Protein AF-A0A1Y2FK08-F1 (afdb_monomer)

Organism: Protomyces lactucae-debilis (NCBI:txid2754530)

Secondary structure (DSSP, 8-state):
-HHHHHHHHHHHHHTT----------TTTSS-S-SHHHHHHHHHHHHHHHHHHHS-S-HHHHHHHHHHHHHSHHHHHHHHHHHS-HHHHS--------

Structure (mmCIF, N/CA/C/O backbone):
data_AF-A0A1Y2FK08-F1
#
_entry.id   AF-A0A1Y2FK08-F1
#
loop_
_atom_site.group_PDB
_atom_site.id
_atom_site.type_symbol
_atom_site.label_atom_id
_atom_site.label_alt_id
_atom_site.label_comp_id
_atom_site.label_asym_id
_atom_site.label_entity_id
_atom_site.label_seq_id
_atom_site.pdbx_PDB_ins_code
_atom_site.Cartn_x
_atom_site.Cartn_y
_atom_site.Cartn_z
_atom_site.occupancy
_atom_site.B_iso_or_equiv
_atom_site.auth_seq_id
_atom_site.auth_comp_id
_atom_site.auth_asym_id
_atom_site.auth_atom_id
_atom_site.pdbx_PDB_model_num
ATOM 1 N N . MET A 1 1 ? 54.581 -13.161 -4.087 1.00 65.19 1 MET A N 1
ATOM 2 C CA . MET A 1 1 ? 53.184 -12.783 -3.764 1.00 65.19 1 MET A CA 1
ATOM 3 C C . MET A 1 1 ? 52.755 -11.471 -4.417 1.00 65.19 1 MET A C 1
ATOM 5 O O . MET A 1 1 ? 51.713 -11.464 -5.050 1.00 65.19 1 MET A O 1
ATOM 9 N N . ASN A 1 2 ? 53.546 -10.395 -4.369 1.00 73.62 2 ASN A N 1
ATOM 10 C CA . ASN A 1 2 ? 53.137 -9.077 -4.891 1.00 73.62 2 ASN A CA 1
ATOM 11 C C . ASN A 1 2 ? 52.840 -9.030 -6.406 1.00 73.62 2 ASN A C 1
ATOM 13 O O . ASN A 1 2 ? 51.940 -8.315 -6.826 1.00 73.62 2 ASN A O 1
ATOM 17 N N . GLN A 1 3 ? 53.542 -9.824 -7.224 1.00 76.81 3 GLN A N 1
ATOM 18 C CA . GLN A 1 3 ? 53.324 -9.881 -8.681 1.00 76.81 3 GLN A CA 1
ATOM 19 C C . GLN A 1 3 ? 51.948 -10.464 -9.060 1.00 76.81 3 GLN A C 1
ATOM 21 O O . GLN A 1 3 ? 51.335 -10.034 -10.030 1.00 76.81 3 GLN A O 1
ATOM 26 N N . LEU A 1 4 ? 51.421 -11.396 -8.257 1.00 78.69 4 LEU A N 1
ATOM 27 C CA . LEU A 1 4 ? 50.105 -12.007 -8.490 1.00 78.69 4 LEU A CA 1
ATOM 28 C C . LEU A 1 4 ? 48.963 -11.014 -8.237 1.00 78.69 4 LEU A C 1
ATOM 30 O O . LEU A 1 4 ? 47.963 -11.033 -8.94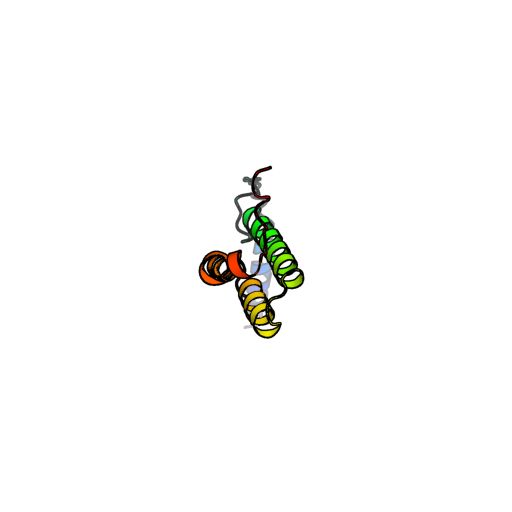6 1.00 78.69 4 LEU A O 1
ATOM 34 N N . ILE A 1 5 ? 49.139 -10.116 -7.263 1.00 81.44 5 ILE A N 1
ATOM 35 C CA . ILE A 1 5 ? 48.155 -9.077 -6.929 1.00 81.44 5 ILE A CA 1
ATOM 36 C C . ILE A 1 5 ? 48.037 -8.061 -8.075 1.00 81.44 5 ILE A C 1
ATOM 38 O O . ILE A 1 5 ? 46.933 -7.647 -8.419 1.00 81.44 5 ILE A O 1
ATOM 42 N N . LEU A 1 6 ? 49.162 -7.703 -8.705 1.00 77.50 6 LEU A N 1
ATOM 43 C CA . LEU A 1 6 ? 49.186 -6.767 -9.831 1.00 77.50 6 LEU A CA 1
ATOM 44 C C . LEU A 1 6 ? 48.501 -7.350 -11.080 1.00 77.50 6 LEU A C 1
ATOM 46 O O . LEU A 1 6 ? 47.748 -6.661 -11.759 1.00 77.50 6 LEU A O 1
ATOM 50 N N . ILE A 1 7 ? 48.722 -8.636 -11.366 1.00 78.75 7 ILE A N 1
ATOM 51 C CA . ILE A 1 7 ? 48.085 -9.320 -12.503 1.00 78.75 7 ILE A CA 1
ATOM 52 C C . ILE A 1 7 ? 46.569 -9.445 -12.279 1.00 78.75 7 ILE A C 1
ATOM 54 O O . ILE A 1 7 ? 45.790 -9.209 -13.202 1.00 78.75 7 ILE A O 1
ATOM 58 N N . ALA A 1 8 ? 46.134 -9.743 -11.050 1.00 74.50 8 ALA A N 1
ATOM 59 C CA . ALA A 1 8 ? 44.714 -9.843 -10.709 1.00 74.50 8 ALA A CA 1
ATOM 60 C C . ALA A 1 8 ? 43.954 -8.507 -10.875 1.00 74.50 8 ALA A C 1
ATOM 62 O O . ALA A 1 8 ? 42.803 -8.504 -11.325 1.00 74.50 8 ALA A O 1
ATOM 63 N N . SER A 1 9 ? 44.585 -7.365 -10.571 1.00 74.12 9 SER A N 1
ATOM 64 C CA . SER A 1 9 ? 43.945 -6.049 -10.738 1.00 74.12 9 SER A CA 1
ATOM 65 C C . SER A 1 9 ? 43.798 -5.646 -12.210 1.00 74.12 9 SER A C 1
ATOM 67 O O . SER A 1 9 ? 42.760 -5.109 -12.597 1.00 74.12 9 SER A O 1
ATOM 69 N N . LEU A 1 10 ? 44.783 -5.970 -13.051 1.00 72.31 10 LEU A N 1
ATOM 70 C CA . LEU A 1 10 ? 44.749 -5.673 -14.487 1.00 72.31 10 LEU A CA 1
ATOM 71 C C . LEU A 1 10 ? 43.668 -6.479 -15.224 1.00 72.31 10 LEU A C 1
ATOM 73 O O . LEU A 1 10 ? 42.988 -5.940 -16.097 1.00 72.31 10 LEU A O 1
ATOM 77 N N . ILE A 1 11 ? 43.446 -7.740 -14.834 1.00 73.00 11 ILE A N 1
ATOM 78 C CA . ILE A 1 11 ? 42.376 -8.583 -15.402 1.00 73.00 11 ILE A CA 1
ATOM 79 C C . ILE A 1 11 ? 40.989 -8.028 -15.042 1.00 73.00 11 ILE A C 1
ATOM 81 O O . ILE A 1 11 ? 40.077 -8.044 -15.868 1.00 73.00 11 ILE A O 1
ATOM 85 N N . SER A 1 12 ? 40.843 -7.473 -13.837 1.00 67.19 12 SER A N 1
ATOM 86 C CA . SER A 1 12 ? 39.583 -6.880 -13.374 1.00 67.19 12 SER A CA 1
ATOM 87 C C . SER A 1 12 ? 39.223 -5.599 -14.139 1.00 67.19 12 SER A C 1
ATOM 89 O O . SER A 1 12 ? 38.046 -5.326 -14.353 1.00 67.19 12 SER A O 1
ATOM 91 N N . PHE A 1 13 ? 40.220 -4.839 -14.610 1.00 62.97 13 PHE A N 1
ATOM 92 C CA . PHE A 1 13 ? 39.999 -3.643 -15.432 1.00 62.97 13 PHE A CA 1
ATOM 93 C C . PHE A 1 13 ? 39.571 -3.981 -16.873 1.00 62.97 13 PHE A C 1
ATOM 95 O O . PHE A 1 13 ? 38.766 -3.264 -17.463 1.00 62.97 13 PHE A O 1
ATOM 102 N N . ALA A 1 14 ? 40.047 -5.099 -17.435 1.00 61.88 14 ALA A N 1
ATOM 103 C CA . ALA A 1 14 ? 39.644 -5.554 -18.771 1.00 61.88 14 ALA A CA 1
ATOM 104 C C . ALA A 1 14 ? 38.184 -6.061 -18.826 1.00 61.88 14 ALA A C 1
ATOM 106 O O . ALA A 1 14 ? 37.542 -5.985 -19.871 1.00 61.88 14 ALA A O 1
ATOM 107 N N . VAL A 1 15 ? 37.635 -6.513 -17.691 1.00 61.84 15 VAL A N 1
ATOM 108 C CA . VAL A 1 15 ? 36.234 -6.957 -17.521 1.00 61.84 15 VAL A CA 1
ATOM 109 C C . VAL A 1 15 ? 35.297 -5.787 -17.149 1.00 61.84 15 VAL A C 1
ATOM 111 O O . VAL A 1 15 ? 34.227 -5.969 -16.587 1.00 61.84 15 VAL A O 1
ATOM 114 N N . ALA A 1 16 ? 35.662 -4.549 -17.483 1.00 62.00 16 ALA A N 1
ATOM 115 C CA . ALA A 1 16 ? 34.782 -3.382 -17.341 1.00 62.00 16 ALA A CA 1
ATOM 116 C C . ALA A 1 16 ? 34.435 -2.717 -18.684 1.00 62.00 16 ALA A C 1
ATOM 118 O O . ALA A 1 16 ? 33.890 -1.613 -18.703 1.00 62.00 16 ALA A O 1
ATOM 119 N N . ALA A 1 17 ? 34.726 -3.366 -19.818 1.00 63.50 17 ALA A N 1
ATOM 120 C CA . ALA A 1 17 ? 34.218 -2.899 -21.102 1.00 63.50 17 ALA A CA 1
ATOM 121 C C . ALA A 1 17 ? 32.683 -3.020 -21.098 1.00 63.50 17 ALA A C 1
ATOM 123 O O . ALA A 1 17 ? 32.173 -4.128 -20.901 1.00 63.50 17 ALA A O 1
ATOM 124 N N . PRO A 1 18 ? 31.925 -1.928 -21.316 1.00 65.69 18 PRO A N 1
ATOM 125 C CA . PRO A 1 18 ? 30.496 -2.044 -21.529 1.00 65.69 18 PRO A CA 1
ATOM 126 C C . PRO A 1 18 ? 30.302 -2.842 -22.818 1.00 65.69 18 PRO A C 1
ATOM 128 O O . PRO A 1 18 ? 30.458 -2.318 -23.921 1.00 65.69 18 PRO A O 1
ATOM 131 N N . THR A 1 19 ? 29.964 -4.126 -22.705 1.00 63.91 19 THR A N 1
ATOM 132 C CA . THR A 1 19 ? 29.314 -4.818 -23.810 1.00 63.91 19 THR A CA 1
ATOM 133 C C . THR A 1 19 ? 27.967 -4.141 -23.940 1.00 63.91 19 THR A C 1
ATOM 135 O O . THR A 1 19 ? 27.040 -4.442 -23.190 1.00 63.91 19 THR A O 1
ATOM 138 N N . ALA A 1 20 ? 27.886 -3.163 -24.838 1.00 64.62 20 ALA A N 1
ATOM 139 C CA . ALA A 1 20 ? 26.633 -2.619 -25.314 1.00 64.62 20 ALA A CA 1
ATOM 140 C C . ALA A 1 20 ? 25.884 -3.752 -26.029 1.00 64.62 20 ALA A C 1
ATOM 142 O O . ALA A 1 20 ? 25.828 -3.825 -27.254 1.00 64.62 20 ALA A O 1
ATOM 143 N N . THR A 1 21 ? 25.327 -4.680 -25.257 1.00 58.69 21 THR A N 1
ATOM 144 C CA . THR A 1 21 ? 24.260 -5.556 -25.700 1.00 58.69 21 THR A CA 1
ATOM 145 C C . THR A 1 21 ? 23.029 -4.673 -25.754 1.00 58.69 21 THR A C 1
ATOM 147 O O . THR A 1 21 ? 22.221 -4.609 -24.832 1.00 58.69 21 THR A O 1
ATOM 150 N N . GLY A 1 22 ? 22.937 -3.921 -26.850 1.00 63.16 22 GLY A N 1
ATOM 151 C CA . GLY A 1 22 ? 21.742 -3.203 -27.247 1.00 63.16 22 GLY A CA 1
ATOM 152 C C . GLY A 1 22 ? 20.611 -4.197 -27.472 1.00 63.16 22 GLY A C 1
ATOM 153 O O . GLY A 1 22 ? 20.305 -4.559 -28.599 1.00 63.16 22 GLY A O 1
ATOM 154 N N . HIS A 1 23 ? 19.983 -4.632 -26.389 1.00 54.56 23 HIS A N 1
ATOM 155 C CA . HIS A 1 23 ? 18.604 -5.062 -26.402 1.00 54.56 23 HIS A CA 1
ATOM 156 C C . HIS A 1 23 ? 17.821 -3.926 -25.769 1.00 54.56 23 HIS A C 1
ATOM 158 O O . HIS A 1 23 ? 17.640 -3.869 -24.556 1.00 54.56 23 HIS A O 1
ATOM 164 N N . HIS A 1 24 ? 17.311 -3.032 -26.613 1.00 60.31 24 HIS A N 1
ATOM 165 C CA . HIS A 1 24 ? 16.156 -2.206 -26.273 1.00 60.31 24 HIS A CA 1
ATOM 166 C C . HIS A 1 24 ? 14.933 -3.142 -26.199 1.00 60.31 24 HIS A C 1
ATOM 168 O O . HIS A 1 24 ? 13.988 -3.034 -26.973 1.00 60.31 24 HIS A O 1
ATOM 174 N N . GLY A 1 25 ? 15.002 -4.157 -25.337 1.00 60.12 25 GLY A N 1
ATOM 175 C CA . GLY A 1 25 ? 13.894 -5.037 -25.031 1.00 60.12 25 GLY A CA 1
ATOM 176 C C . GLY A 1 25 ? 12.899 -4.243 -24.202 1.00 60.12 25 GLY A C 1
ATOM 177 O O . GLY A 1 25 ? 13.301 -3.481 -23.327 1.00 60.12 25 GLY A O 1
ATOM 178 N N . ASN A 1 26 ? 11.616 -4.394 -24.527 1.00 62.75 26 ASN A N 1
ATOM 179 C CA . ASN A 1 26 ? 10.477 -3.732 -23.897 1.00 62.75 26 ASN A CA 1
ATOM 180 C C . ASN A 1 26 ? 10.738 -3.398 -22.412 1.00 62.75 26 ASN A C 1
ATOM 182 O O . ASN A 1 26 ? 10.675 -4.286 -21.559 1.00 62.75 26 ASN A O 1
ATOM 186 N N . ALA A 1 27 ? 11.034 -2.126 -22.112 1.00 60.97 27 ALA A N 1
ATOM 187 C CA . ALA A 1 27 ? 11.436 -1.651 -20.779 1.00 60.97 27 ALA A CA 1
ATOM 188 C C . ALA A 1 27 ? 10.380 -1.934 -19.691 1.00 60.97 27 ALA A C 1
ATOM 190 O O . ALA A 1 27 ? 10.668 -1.881 -18.502 1.00 60.97 27 ALA A O 1
ATOM 191 N N . VAL A 1 28 ? 9.164 -2.291 -20.110 1.00 60.19 28 VAL A N 1
ATOM 192 C CA . VAL A 1 28 ? 8.045 -2.695 -19.255 1.00 60.19 28 VAL A CA 1
ATOM 193 C C . VAL A 1 28 ? 8.276 -4.063 -18.584 1.00 60.19 28 VAL A C 1
ATOM 195 O O . VAL A 1 28 ? 7.692 -4.319 -17.537 1.00 60.19 28 VAL A O 1
ATOM 198 N N . ASN A 1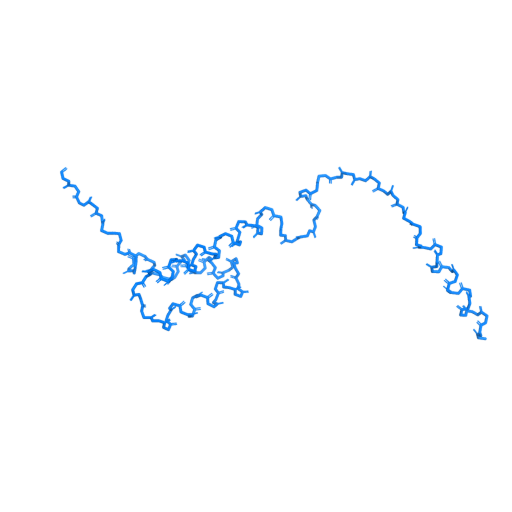 29 ? 9.133 -4.932 -19.142 1.00 58.47 29 ASN A N 1
ATOM 199 C CA . ASN A 1 29 ? 9.308 -6.318 -18.675 1.00 58.47 29 ASN A CA 1
ATOM 200 C C . ASN A 1 29 ? 10.606 -6.576 -17.886 1.00 58.47 29 ASN A C 1
ATOM 202 O O . ASN A 1 29 ? 10.723 -7.614 -17.234 1.00 58.47 29 ASN A O 1
ATOM 206 N N . TYR A 1 30 ? 11.587 -5.670 -17.920 1.00 54.00 30 TYR A N 1
ATOM 207 C CA . TYR A 1 30 ? 12.877 -5.888 -17.258 1.00 54.00 30 TYR A CA 1
ATOM 208 C C . TYR A 1 30 ? 12.849 -5.439 -15.788 1.00 54.00 30 TYR A C 1
ATOM 210 O O . TYR A 1 30 ? 13.313 -4.368 -15.423 1.00 54.00 30 TYR A O 1
ATOM 218 N N . GLY A 1 31 ? 12.335 -6.316 -14.927 1.00 61.78 31 GLY A N 1
ATOM 219 C CA . GLY A 1 31 ? 13.0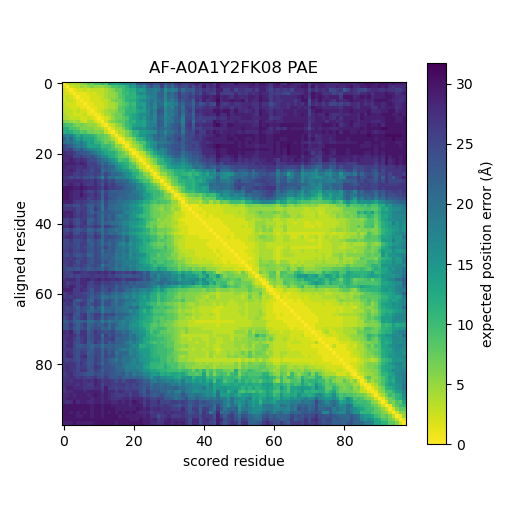92 -6.729 -13.739 1.00 61.78 31 GLY A CA 1
ATOM 220 C C . GLY A 1 31 ? 13.226 -5.798 -12.527 1.00 61.78 31 GLY A C 1
ATOM 221 O O . GLY A 1 31 ? 13.942 -6.174 -11.606 1.00 61.78 31 GLY A O 1
ATOM 222 N N . THR A 1 32 ? 12.550 -4.654 -12.438 1.00 60.44 32 THR A N 1
ATOM 223 C CA . THR A 1 32 ? 12.626 -3.782 -11.241 1.00 60.44 32 THR A CA 1
ATOM 224 C C . THR A 1 32 ? 11.300 -3.666 -10.496 1.00 60.44 32 THR A C 1
ATOM 226 O O . THR A 1 32 ? 10.817 -2.567 -10.288 1.00 60.44 32 THR A O 1
ATOM 229 N N . GLY A 1 33 ? 10.692 -4.796 -10.101 1.00 64.75 33 GLY A N 1
ATOM 230 C CA . GLY A 1 33 ? 9.768 -4.951 -8.948 1.00 64.75 33 GLY A CA 1
ATOM 231 C C . GLY A 1 33 ? 8.565 -3.999 -8.758 1.00 64.75 33 GLY A C 1
ATOM 232 O O . GLY A 1 33 ? 7.844 -4.138 -7.777 1.00 64.75 33 GLY A O 1
ATOM 233 N N . GLY A 1 34 ? 8.328 -3.046 -9.655 1.00 69.38 34 GLY A N 1
ATOM 234 C CA . GLY A 1 34 ? 7.549 -1.840 -9.380 1.00 69.38 34 GLY A CA 1
ATOM 235 C C . GLY A 1 34 ? 7.256 -1.033 -10.643 1.00 69.38 34 GLY A C 1
ATOM 236 O O . GLY A 1 34 ? 7.319 0.190 -10.628 1.00 69.38 34 GLY A O 1
ATOM 237 N N . GLY A 1 35 ? 6.949 -1.718 -11.748 1.00 79.00 35 GLY A N 1
ATOM 238 C CA . GLY A 1 35 ? 6.387 -1.087 -12.946 1.00 79.00 35 GLY A CA 1
ATOM 239 C C . GLY A 1 35 ? 4.967 -0.557 -12.697 1.00 79.00 35 GLY A C 1
ATOM 240 O O . GLY A 1 35 ? 4.600 -0.192 -11.583 1.00 79.00 35 GLY A O 1
ATOM 241 N N . ILE A 1 36 ? 4.113 -0.581 -13.722 1.00 85.44 36 ILE A N 1
ATOM 242 C CA . ILE A 1 36 ? 2.723 -0.085 -13.642 1.00 85.44 36 ILE A CA 1
ATOM 243 C C 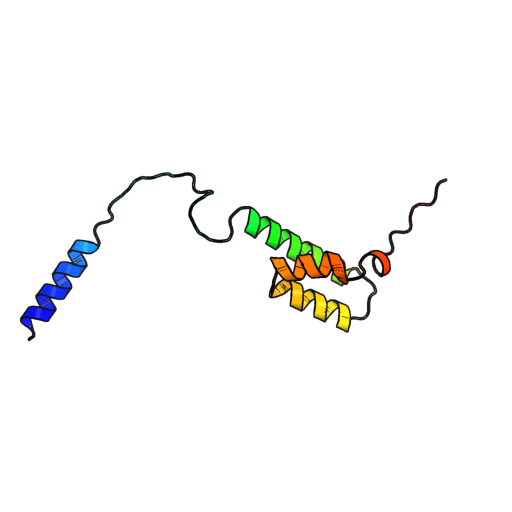. ILE A 1 36 ? 1.964 -0.665 -12.431 1.00 85.44 36 ILE A C 1
ATOM 245 O O . ILE A 1 36 ? 1.229 0.053 -11.762 1.00 85.44 36 ILE A O 1
ATOM 249 N N . ILE A 1 37 ? 2.192 -1.939 -12.091 1.00 86.06 37 ILE A N 1
ATOM 250 C CA . ILE A 1 37 ? 1.566 -2.583 -10.925 1.00 86.06 37 ILE A CA 1
ATOM 251 C C . ILE A 1 37 ? 2.009 -1.937 -9.604 1.00 86.06 37 ILE A C 1
ATOM 253 O O . ILE A 1 37 ? 1.164 -1.665 -8.757 1.00 86.06 37 ILE A O 1
ATOM 257 N N . GLY A 1 38 ? 3.299 -1.639 -9.428 1.00 86.31 38 GLY A N 1
ATOM 258 C CA . GLY A 1 38 ? 3.787 -0.951 -8.227 1.00 86.31 38 GLY A CA 1
ATOM 259 C C . GLY A 1 38 ? 3.197 0.455 -8.093 1.00 86.31 38 GLY A C 1
ATOM 260 O O . GLY A 1 38 ? 2.825 0.868 -6.997 1.00 86.31 38 GLY A O 1
ATOM 261 N N . PHE A 1 39 ? 3.019 1.152 -9.219 1.00 87.50 39 PHE A N 1
ATOM 262 C CA . PHE A 1 39 ? 2.361 2.457 -9.248 1.00 87.50 39 PHE A CA 1
ATOM 263 C C . PHE A 1 39 ? 0.878 2.381 -8.853 1.00 87.50 39 PHE A C 1
ATOM 265 O O . PHE A 1 39 ? 0.416 3.183 -8.044 1.00 87.50 39 PHE A O 1
ATOM 272 N N . LEU A 1 40 ? 0.137 1.386 -9.355 1.00 90.69 40 LEU A N 1
ATOM 273 C CA . LEU A 1 40 ? -1.257 1.156 -8.954 1.00 90.69 40 LEU A CA 1
ATOM 274 C C . LEU A 1 40 ? -1.381 0.839 -7.460 1.00 90.69 40 LEU A C 1
ATOM 276 O O . LEU A 1 40 ? -2.284 1.344 -6.797 1.00 90.69 40 LEU A O 1
ATOM 280 N N . VAL A 1 41 ? -0.463 0.036 -6.923 1.00 89.75 41 VAL A N 1
ATOM 281 C CA . VAL A 1 41 ? -0.419 -0.292 -5.493 1.00 89.75 41 VAL A CA 1
ATOM 282 C C . VAL A 1 41 ? -0.133 0.956 -4.644 1.00 89.75 41 VAL A C 1
ATOM 284 O O . VAL A 1 41 ? -0.775 1.142 -3.615 1.00 89.75 41 VAL A O 1
ATOM 287 N N . LEU A 1 42 ? 0.748 1.853 -5.096 1.00 90.00 42 LEU A N 1
ATOM 288 C CA . LEU A 1 42 ? 1.013 3.130 -4.421 1.00 90.00 42 LEU A CA 1
ATOM 289 C C . LEU A 1 42 ? -0.213 4.059 -4.421 1.00 90.00 42 LEU A C 1
ATOM 291 O O . LEU A 1 42 ? -0.518 4.684 -3.407 1.00 90.00 42 LEU A O 1
ATOM 295 N N . LEU A 1 43 ? -0.956 4.122 -5.530 1.00 92.88 43 LEU A N 1
ATOM 296 C CA . LEU A 1 43 ? -2.223 4.859 -5.577 1.00 92.88 43 LEU A CA 1
ATOM 297 C C . LEU A 1 43 ? -3.272 4.256 -4.636 1.00 92.88 43 LEU A C 1
ATOM 299 O O . LEU A 1 43 ? -4.012 4.995 -3.981 1.00 92.88 43 LEU A O 1
ATOM 303 N N . LEU A 1 44 ? -3.330 2.924 -4.558 1.00 91.38 44 LEU A N 1
ATOM 304 C CA . LEU A 1 44 ? -4.250 2.221 -3.672 1.00 91.38 44 LEU A CA 1
ATOM 305 C C . LEU A 1 44 ? -3.951 2.505 -2.195 1.00 91.38 44 LEU A C 1
ATOM 307 O O . LEU A 1 44 ? -4.886 2.727 -1.426 1.00 91.38 44 LEU A O 1
ATOM 311 N N . ASP A 1 45 ? -2.674 2.541 -1.815 1.00 90.00 45 ASP A N 1
ATOM 312 C CA . ASP A 1 45 ? -2.247 2.890 -0.459 1.00 90.00 45 ASP A CA 1
ATOM 313 C C . ASP A 1 45 ? -2.742 4.299 -0.083 1.00 90.00 45 ASP A C 1
ATOM 315 O O . ASP A 1 45 ? -3.499 4.458 0.877 1.00 90.00 45 ASP A O 1
ATOM 319 N N . ILE A 1 46 ? -2.464 5.304 -0.924 1.00 91.06 46 ILE A N 1
ATOM 320 C CA . ILE A 1 46 ? -2.921 6.690 -0.713 1.00 91.06 46 ILE A CA 1
ATOM 321 C C . ILE A 1 46 ? -4.448 6.765 -0.561 1.00 91.06 46 ILE A C 1
ATOM 323 O O . ILE A 1 46 ? -4.952 7.440 0.340 1.00 91.06 46 ILE A O 1
ATOM 327 N N . TYR A 1 47 ? -5.200 6.064 -1.413 1.00 90.25 47 TYR A N 1
ATOM 328 C CA . TYR A 1 47 ? -6.662 6.029 -1.332 1.00 90.25 47 TYR A CA 1
ATOM 329 C C . TYR A 1 47 ? -7.157 5.491 0.018 1.00 90.25 47 TYR A C 1
ATOM 331 O O . TYR A 1 47 ? -8.040 6.091 0.638 1.00 90.25 47 TYR A O 1
ATOM 339 N N . ILE A 1 48 ? -6.569 4.393 0.498 1.00 87.06 48 ILE A N 1
ATOM 340 C CA . ILE A 1 48 ? -6.937 3.775 1.776 1.00 87.06 48 ILE A CA 1
ATOM 341 C C . ILE A 1 48 ? -6.653 4.728 2.944 1.00 87.06 48 ILE A C 1
ATOM 343 O O . ILE A 1 48 ? -7.497 4.877 3.831 1.00 87.06 48 ILE A O 1
ATOM 347 N N . PHE A 1 49 ? -5.519 5.431 2.933 1.00 85.94 49 PHE A N 1
ATOM 348 C CA . PHE A 1 49 ? -5.212 6.448 3.943 1.00 85.94 49 PHE A CA 1
ATOM 349 C C . PHE A 1 49 ? -6.251 7.580 3.964 1.00 85.94 49 PHE A C 1
ATOM 351 O O . PHE A 1 49 ? -6.712 7.979 5.038 1.00 85.94 49 PHE A O 1
ATOM 358 N N . LEU A 1 50 ? -6.676 8.065 2.793 1.00 87.75 50 LEU A N 1
ATOM 359 C CA . LEU A 1 50 ? -7.728 9.082 2.694 1.00 87.75 50 LEU A CA 1
ATOM 360 C C . LEU A 1 50 ? -9.080 8.569 3.223 1.00 87.75 50 LEU A C 1
ATOM 362 O O . LEU A 1 50 ? -9.776 9.299 3.932 1.00 87.75 50 LEU A O 1
ATOM 366 N N . GLU A 1 51 ? -9.446 7.321 2.921 1.00 84.62 51 GLU A N 1
ATOM 367 C CA . GLU A 1 51 ? -10.664 6.679 3.439 1.00 84.62 51 GLU A CA 1
ATOM 368 C C . GLU A 1 51 ? -10.627 6.570 4.977 1.00 84.62 51 GLU A C 1
ATOM 370 O O . GLU A 1 51 ? -11.595 6.926 5.660 1.00 84.62 51 GLU A O 1
ATOM 375 N N . LEU A 1 52 ? -9.483 6.164 5.537 1.00 82.50 52 LEU A N 1
ATOM 376 C CA . LEU A 1 52 ? -9.276 6.045 6.983 1.00 82.50 52 LEU A CA 1
ATOM 377 C C . LEU A 1 52 ? -9.356 7.396 7.706 1.00 82.50 52 LEU A C 1
ATOM 379 O O . LEU A 1 52 ? -9.932 7.461 8.798 1.00 82.50 52 LEU A O 1
ATOM 383 N N . PHE A 1 53 ? -8.831 8.472 7.111 1.00 79.94 53 PHE A N 1
ATOM 384 C CA . PHE A 1 53 ? -8.926 9.817 7.689 1.00 79.94 53 PHE A CA 1
ATOM 385 C C . PHE A 1 53 ? -10.338 10.403 7.626 1.00 79.94 53 PHE A C 1
ATOM 387 O O . PHE A 1 53 ? -10.737 11.109 8.553 1.00 79.94 53 PHE A O 1
ATOM 394 N N . LYS A 1 54 ? -11.110 10.096 6.578 1.00 73.69 54 LYS A N 1
ATOM 395 C CA . LYS A 1 54 ? -12.494 10.579 6.432 1.00 73.69 54 LYS A CA 1
ATOM 396 C C . LYS A 1 54 ? -13.505 9.806 7.284 1.00 73.69 54 LYS A C 1
ATOM 398 O O . LYS A 1 54 ? -14.557 10.349 7.612 1.00 73.69 54 LYS A O 1
ATOM 403 N N . SER A 1 55 ? -13.216 8.556 7.643 1.00 69.62 55 SER A N 1
ATOM 404 C CA . SER A 1 55 ? -14.114 7.722 8.454 1.00 69.62 55 SER A CA 1
ATOM 405 C C . SER A 1 55 ? -14.283 8.262 9.887 1.00 69.62 55 SER A C 1
ATOM 407 O O . SER A 1 55 ? -13.359 8.849 10.438 1.00 69.62 55 SER A O 1
ATOM 409 N N . SER A 1 56 ? -15.419 8.011 10.555 1.00 63.91 56 SER A N 1
ATOM 410 C CA . SER A 1 56 ? -15.646 8.350 11.980 1.00 63.91 56 SER A CA 1
ATOM 411 C C . SER A 1 56 ? -15.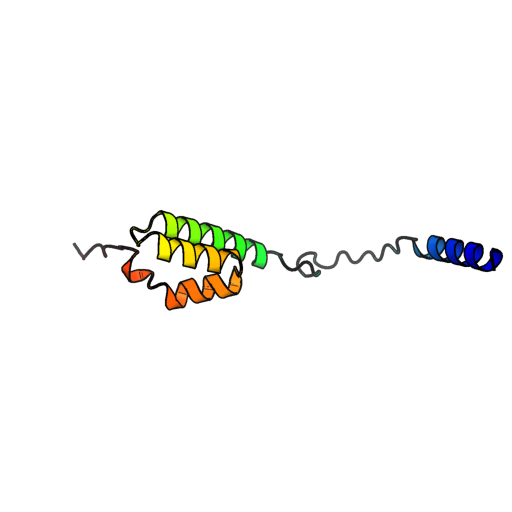262 7.231 12.971 1.00 63.91 56 SER A C 1
ATOM 413 O O . SER A 1 56 ? -15.522 7.341 14.167 1.00 63.91 56 SER A O 1
ATOM 415 N N . ARG A 1 57 ? -14.614 6.150 12.506 1.00 65.94 57 ARG A N 1
ATOM 416 C CA . ARG A 1 57 ? -14.204 4.997 13.338 1.00 65.94 57 ARG A CA 1
ATOM 417 C C . ARG A 1 57 ? -13.212 5.383 14.463 1.00 65.94 57 ARG A C 1
ATOM 419 O O . ARG A 1 57 ? -12.410 6.300 14.256 1.00 65.94 57 ARG A O 1
ATOM 426 N N . PRO A 1 58 ? -13.195 4.689 15.625 1.00 74.81 58 PRO A N 1
ATOM 427 C CA . PRO A 1 58 ? -12.200 4.901 16.682 1.00 74.81 58 PRO A CA 1
ATOM 428 C C . PRO A 1 58 ? -10.757 4.903 16.157 1.00 74.81 58 PRO A C 1
ATOM 430 O O . PRO A 1 58 ? -10.361 4.033 15.376 1.00 74.81 58 PRO A O 1
ATOM 433 N N . GLY A 1 59 ? -9.969 5.886 16.610 1.00 75.62 59 GLY A N 1
ATOM 434 C CA . GLY A 1 59 ? -8.622 6.180 16.103 1.00 75.62 59 GLY A CA 1
ATOM 435 C C . GLY A 1 59 ? -7.656 4.993 16.136 1.00 75.62 59 GLY A C 1
ATOM 436 O O . GLY A 1 59 ? -6.920 4.781 15.178 1.00 75.62 59 GLY A O 1
ATOM 437 N N . THR A 1 60 ? -7.712 4.159 17.176 1.00 79.12 60 THR A N 1
ATOM 438 C CA . THR A 1 60 ? -6.839 2.982 17.327 1.00 79.12 60 THR A CA 1
ATOM 439 C C . THR A 1 60 ? -7.016 1.970 16.197 1.00 79.12 60 THR A C 1
ATOM 441 O O . THR A 1 60 ? -6.038 1.442 15.676 1.00 79.12 60 THR A O 1
ATOM 444 N N . HIS A 1 61 ? -8.259 1.717 15.779 1.00 82.94 61 HIS A N 1
ATOM 445 C CA . HIS A 1 61 ? -8.538 0.747 14.721 1.00 82.94 61 HIS A CA 1
ATOM 446 C C . HIS A 1 61 ? -8.159 1.295 13.340 1.00 82.94 61 HIS A C 1
ATOM 448 O O . HIS A 1 61 ? -7.689 0.546 12.489 1.00 82.94 61 HIS A O 1
ATOM 454 N N . LYS A 1 62 ? -8.298 2.612 13.134 1.00 83.31 62 LYS A N 1
ATOM 455 C CA . LYS A 1 62 ? -7.794 3.282 11.928 1.00 83.31 62 LYS A CA 1
ATOM 456 C C . LYS A 1 62 ? -6.279 3.161 11.815 1.00 83.31 62 LYS A C 1
ATOM 458 O O . LYS A 1 62 ? -5.774 2.836 10.748 1.00 83.31 62 LYS A O 1
ATOM 463 N N . LEU A 1 63 ? -5.572 3.394 12.921 1.00 87.44 63 LEU A N 1
ATOM 464 C CA . LEU A 1 63 ? -4.114 3.379 12.949 1.00 87.44 63 LEU A CA 1
ATOM 465 C C . LEU A 1 63 ? -3.546 1.973 12.710 1.00 87.44 63 LEU A C 1
ATOM 467 O O . LEU A 1 63 ? -2.590 1.830 11.957 1.00 87.44 63 LEU A O 1
ATOM 471 N N . LEU A 1 64 ? -4.165 0.937 13.288 1.00 88.75 64 LEU A N 1
ATOM 472 C CA . LEU A 1 64 ? -3.787 -0.462 13.053 1.00 88.75 64 LEU A CA 1
ATOM 473 C C . LEU A 1 64 ? -3.912 -0.860 11.576 1.00 88.75 64 LEU A C 1
ATOM 475 O O . LEU A 1 64 ? -2.990 -1.462 11.029 1.00 88.75 64 LEU A O 1
ATOM 479 N N . TRP A 1 65 ? -5.016 -0.491 10.919 1.00 88.25 65 TRP A N 1
ATOM 480 C CA . TRP A 1 65 ? -5.198 -0.774 9.493 1.00 88.25 65 TRP A CA 1
ATOM 481 C C . TRP A 1 65 ? -4.271 0.053 8.607 1.00 88.25 65 TRP A C 1
ATOM 483 O O . TRP A 1 65 ? -3.677 -0.508 7.691 1.00 88.25 65 TRP A O 1
ATOM 493 N N . ALA A 1 66 ? -4.083 1.340 8.908 1.00 88.75 66 ALA A N 1
ATOM 494 C CA . ALA A 1 66 ? -3.135 2.188 8.187 1.00 88.75 66 ALA A CA 1
ATOM 495 C C . ALA A 1 66 ? -1.718 1.595 8.218 1.00 88.75 66 ALA A C 1
ATOM 497 O O . ALA A 1 66 ? -1.062 1.488 7.187 1.00 88.75 66 ALA A O 1
ATOM 498 N N . LEU A 1 67 ? -1.267 1.150 9.394 1.00 90.88 67 LEU A N 1
ATOM 499 C CA . LEU A 1 67 ? 0.063 0.574 9.566 1.00 90.88 67 LEU A CA 1
ATOM 500 C C . LEU A 1 67 ? 0.205 -0.766 8.826 1.00 90.88 67 LEU A C 1
ATOM 502 O O . LEU A 1 67 ? 1.223 -1.010 8.182 1.00 90.88 67 LEU A O 1
ATOM 506 N N . ALA A 1 68 ? -0.822 -1.619 8.878 1.00 90.19 68 ALA A N 1
ATOM 507 C CA . ALA A 1 68 ? -0.821 -2.906 8.187 1.00 90.19 68 ALA A CA 1
ATOM 508 C C . ALA A 1 68 ? -0.751 -2.759 6.656 1.00 90.19 68 ALA A C 1
ATOM 510 O O . ALA A 1 68 ? 0.004 -3.487 6.013 1.00 90.19 68 ALA A O 1
ATOM 511 N N . VAL A 1 69 ? -1.508 -1.821 6.075 1.00 91.00 69 VAL A N 1
ATOM 512 C CA . VAL A 1 69 ? -1.489 -1.549 4.627 1.00 91.00 69 VAL A CA 1
ATOM 513 C C . VAL A 1 69 ? -0.159 -0.912 4.216 1.00 91.00 69 VAL A C 1
ATOM 515 O O . VAL A 1 69 ? 0.448 -1.375 3.261 1.00 91.00 69 VAL A O 1
ATOM 518 N N . PHE A 1 70 ? 0.375 0.025 5.002 1.00 88.94 70 PHE A N 1
ATOM 519 C CA . PHE A 1 70 ? 1.642 0.696 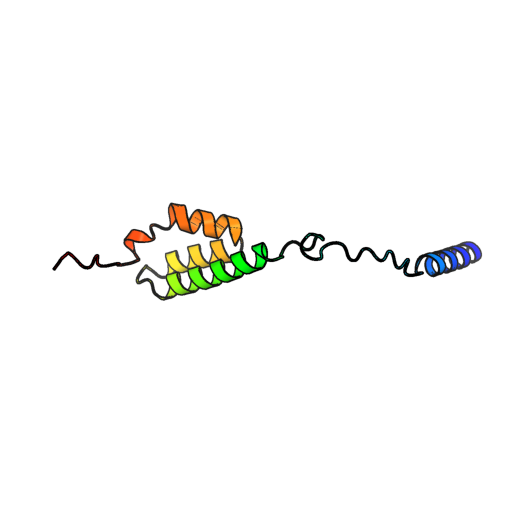4.694 1.00 88.94 70 PHE A CA 1
ATOM 520 C C . PHE A 1 70 ? 2.851 -0.253 4.631 1.00 88.94 70 PHE A C 1
ATOM 522 O O . PHE A 1 70 ? 3.650 -0.191 3.698 1.00 88.94 70 PHE A O 1
ATOM 529 N N . PHE A 1 71 ? 3.001 -1.152 5.613 1.00 90.00 71 PHE A N 1
ATOM 530 C CA . PHE A 1 71 ? 4.119 -2.109 5.629 1.00 90.00 71 PHE A CA 1
ATOM 531 C C . PHE A 1 71 ? 3.931 -3.271 4.647 1.00 90.00 71 PHE A C 1
ATOM 533 O O . PHE A 1 71 ? 4.912 -3.855 4.186 1.00 90.00 71 PHE A O 1
ATOM 540 N N . PHE A 1 72 ? 2.683 -3.608 4.317 1.00 92.69 72 PHE A N 1
ATOM 541 C CA . PHE A 1 72 ? 2.344 -4.689 3.400 1.00 92.69 72 PHE A CA 1
ATOM 542 C C . PHE A 1 72 ? 1.327 -4.192 2.365 1.00 92.69 72 PHE A C 1
ATOM 544 O O . PHE A 1 72 ? 0.153 -4.539 2.448 1.00 92.69 72 PHE A O 1
ATOM 551 N N . PRO A 1 73 ? 1.734 -3.427 1.343 1.00 84.06 73 PRO A N 1
ATOM 552 C CA . PRO A 1 73 ? 0.785 -2.714 0.485 1.00 84.06 73 PRO A CA 1
ATOM 553 C C . PRO A 1 73 ? -0.091 -3.639 -0.368 1.00 84.06 73 PRO A C 1
ATOM 555 O O . PRO A 1 73 ? -1.242 -3.326 -0.647 1.00 84.06 73 PRO A O 1
ATOM 558 N N . ILE A 1 74 ? 0.399 -4.831 -0.718 1.00 88.06 74 ILE A N 1
ATOM 559 C CA . ILE A 1 74 ? -0.3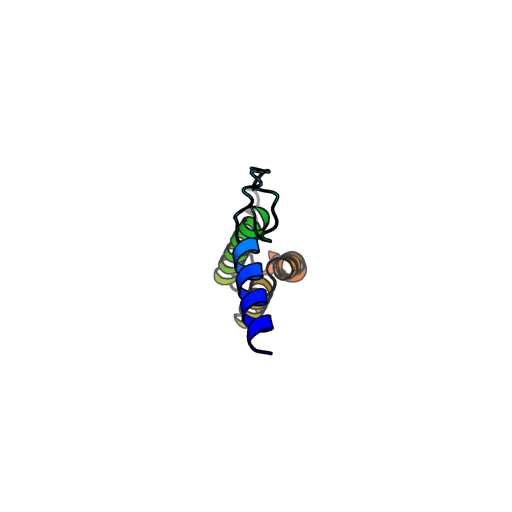97 -5.830 -1.446 1.00 88.06 74 ILE A CA 1
ATOM 560 C C . ILE A 1 74 ? -1.296 -6.617 -0.480 1.00 88.06 74 ILE A C 1
ATOM 562 O O . ILE A 1 74 ? -2.517 -6.643 -0.629 1.00 88.06 74 ILE A O 1
ATOM 566 N N . LEU A 1 75 ? -0.700 -7.265 0.528 1.00 89.56 75 LEU A N 1
ATOM 567 C CA . LEU A 1 75 ? -1.429 -8.146 1.449 1.00 89.56 75 LEU A CA 1
ATOM 568 C C . LEU A 1 75 ? -2.322 -7.368 2.422 1.00 89.56 75 LEU A C 1
ATOM 570 O O . LEU A 1 75 ? -3.464 -7.748 2.659 1.00 89.56 75 LEU A O 1
ATOM 574 N N . GLY A 1 76 ? -1.825 -6.261 2.959 1.00 87.56 76 GLY A N 1
ATOM 575 C CA . GLY A 1 76 ? -2.555 -5.367 3.846 1.00 87.56 76 GLY A CA 1
ATOM 576 C C . GLY A 1 76 ? -3.753 -4.733 3.149 1.00 87.56 76 GLY A C 1
ATOM 577 O O . GLY A 1 76 ? -4.837 -4.735 3.730 1.00 87.56 76 GLY A O 1
ATOM 578 N N . ALA A 1 77 ? -3.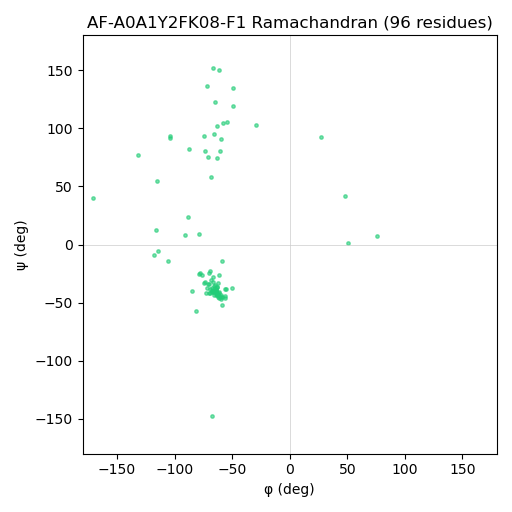622 -4.283 1.894 1.00 86.25 77 ALA A N 1
ATOM 579 C CA . ALA A 1 77 ? -4.769 -3.774 1.138 1.00 86.25 77 ALA A CA 1
ATOM 580 C C . ALA A 1 77 ? -5.828 -4.864 0.907 1.00 86.25 77 ALA A C 1
ATOM 582 O O . ALA A 1 77 ? -7.016 -4.616 1.127 1.00 86.25 77 ALA A O 1
ATOM 583 N N . ALA A 1 78 ? -5.414 -6.082 0.535 1.00 87.50 78 ALA A N 1
ATOM 584 C CA . ALA A 1 78 ? -6.326 -7.215 0.364 1.00 87.50 78 ALA A CA 1
ATOM 585 C C . ALA A 1 78 ? -7.086 -7.549 1.663 1.00 87.50 78 ALA A C 1
ATOM 587 O O . ALA A 1 78 ? -8.313 -7.668 1.655 1.00 87.50 78 ALA A O 1
ATOM 588 N N . LEU A 1 79 ? -6.383 -7.618 2.798 1.00 87.94 79 LEU A N 1
ATOM 589 C CA . LEU A 1 79 ? -6.999 -7.840 4.110 1.00 87.94 79 LEU A CA 1
ATOM 590 C C . LEU A 1 79 ? -7.907 -6.677 4.529 1.00 87.94 79 LEU A C 1
ATOM 592 O O . LEU A 1 79 ? -8.978 -6.915 5.084 1.00 87.94 79 LEU A O 1
ATOM 596 N N . TYR A 1 80 ? -7.532 -5.434 4.218 1.00 84.81 80 TYR A N 1
ATOM 597 C CA . TYR A 1 80 ? -8.357 -4.256 4.490 1.00 84.81 80 TYR A CA 1
ATOM 598 C C . TYR A 1 80 ? -9.657 -4.300 3.669 1.00 84.81 80 TYR A C 1
ATOM 600 O O . TYR A 1 80 ? -10.706 -3.871 4.141 1.00 84.81 80 TYR A O 1
ATOM 608 N N . PHE A 1 81 ? -9.648 -4.833 2.438 1.00 81.19 81 PHE A N 1
ATOM 609 C CA . PHE A 1 81 ? -10.886 -5.011 1.649 1.00 81.19 81 PHE A CA 1
ATOM 610 C C . PHE A 1 81 ? -11.795 -6.081 2.244 1.00 81.19 81 PHE A C 1
ATOM 612 O O . PHE A 1 81 ? -13.007 -5.886 2.264 1.00 81.19 81 PHE A O 1
ATOM 619 N N . LEU A 1 82 ? -11.221 -7.167 2.758 1.00 83.12 82 LEU A N 1
ATOM 620 C CA . LEU A 1 82 ? -11.999 -8.314 3.213 1.00 83.12 82 LEU A CA 1
ATOM 621 C C . LEU A 1 82 ? -12.515 -8.176 4.654 1.00 83.12 82 LEU A C 1
ATOM 623 O O . LEU A 1 82 ? -13.646 -8.557 4.936 1.00 83.12 82 LEU A O 1
ATOM 627 N N . PHE A 1 83 ? -11.706 -7.631 5.565 1.00 82.88 83 PHE A N 1
ATOM 628 C CA . PHE A 1 83 ? -11.970 -7.696 7.009 1.00 82.88 83 PHE A CA 1
ATOM 629 C C . PHE A 1 83 ? -12.167 -6.343 7.685 1.00 82.88 83 PHE A C 1
ATOM 631 O O . PHE A 1 83 ? -12.552 -6.296 8.853 1.00 82.88 83 PHE A O 1
ATOM 638 N N . ALA A 1 84 ? -11.922 -5.226 6.999 1.00 73.25 84 ALA A N 1
ATOM 639 C CA . ALA A 1 84 ? -12.026 -3.925 7.651 1.00 73.25 84 ALA A CA 1
ATOM 640 C C . ALA A 1 84 ? -13.465 -3.416 7.814 1.00 73.25 84 ALA A C 1
ATOM 642 O O . ALA A 1 84 ? -13.629 -2.269 8.221 1.00 73.25 84 ALA A O 1
ATOM 643 N N . ASP A 1 85 ? -14.504 -4.221 7.548 1.00 74.81 85 ASP A N 1
ATOM 644 C CA . ASP A 1 85 ? -15.917 -3.849 7.744 1.00 74.81 85 ASP A CA 1
ATOM 645 C C . ASP A 1 85 ? -16.245 -2.461 7.157 1.00 74.81 85 ASP A C 1
ATOM 647 O O . ASP A 1 85 ? -16.924 -1.635 7.770 1.00 74.81 85 ASP A O 1
ATOM 651 N N . ARG A 1 86 ? -15.714 -2.167 5.962 1.00 72.12 86 ARG A N 1
ATOM 652 C CA . ARG A 1 86 ? -15.753 -0.814 5.382 1.00 72.12 86 ARG A CA 1
ATOM 653 C C . ARG A 1 86 ? -17.178 -0.275 5.264 1.00 72.12 86 ARG A C 1
ATOM 655 O O . ARG A 1 86 ? -17.418 0.876 5.602 1.00 72.12 86 ARG A O 1
ATOM 662 N N . ALA A 1 87 ? -18.132 -1.134 4.904 1.00 62.59 87 ALA A N 1
ATOM 663 C CA . ALA A 1 87 ? -19.550 -0.794 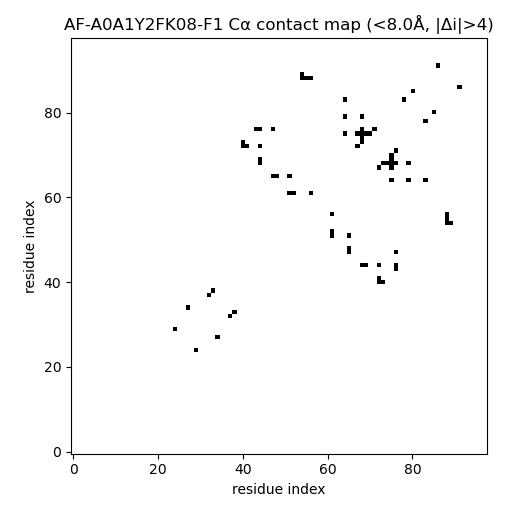4.778 1.00 62.59 87 ALA A CA 1
ATOM 664 C C . ALA A 1 87 ? -20.207 -0.314 6.088 1.00 62.59 87 ALA A C 1
ATOM 666 O O . ALA A 1 87 ? -21.160 0.452 6.039 1.00 62.59 87 ALA A O 1
ATOM 667 N N . LYS A 1 88 ? -19.701 -0.715 7.265 1.00 62.28 88 LYS A N 1
ATOM 668 C CA . LYS A 1 88 ? -20.246 -0.259 8.559 1.00 62.28 88 LYS A CA 1
ATOM 669 C C . LYS A 1 88 ? -19.791 1.142 8.955 1.00 62.28 88 LYS A C 1
ATOM 671 O O . LYS A 1 88 ? -20.456 1.791 9.752 1.00 62.28 88 LYS A O 1
ATOM 676 N N . TYR A 1 89 ? -18.636 1.583 8.462 1.00 57.81 89 TYR A N 1
ATOM 677 C CA . TYR A 1 89 ? -18.026 2.862 8.853 1.00 57.81 89 TYR A CA 1
ATOM 678 C C . TYR A 1 89 ? -17.964 3.872 7.714 1.00 57.81 89 TYR A C 1
ATOM 680 O O . TYR A 1 89 ? -17.562 5.018 7.932 1.00 57.81 89 TYR A O 1
ATOM 688 N N . ASN A 1 90 ? -18.347 3.445 6.514 1.00 62.19 90 ASN A N 1
ATOM 689 C CA . ASN A 1 90 ? -18.540 4.284 5.354 1.00 62.19 90 ASN A CA 1
ATOM 690 C C . ASN A 1 90 ? -20.054 4.446 5.182 1.00 62.19 90 ASN A C 1
ATOM 692 O O . ASN A 1 90 ? -20.722 3.596 4.601 1.00 62.19 90 ASN A O 1
ATOM 696 N N . ASN A 1 91 ? -20.604 5.499 5.795 1.00 58.91 91 ASN A N 1
ATOM 697 C CA . ASN A 1 91 ? -22.028 5.821 5.738 1.00 58.91 91 ASN A CA 1
ATOM 698 C C . ASN A 1 91 ? -22.381 6.321 4.330 1.00 58.91 91 ASN A C 1
ATOM 700 O O . ASN A 1 91 ? -22.562 7.518 4.116 1.00 58.91 91 ASN A O 1
ATOM 704 N N . TYR A 1 92 ? -22.461 5.418 3.357 1.00 55.91 92 TYR A N 1
ATOM 705 C CA . TYR A 1 92 ? -23.244 5.680 2.161 1.00 55.91 92 TYR A CA 1
ATOM 706 C C . TYR A 1 92 ? -24.701 5.547 2.580 1.00 55.91 92 TYR A C 1
ATOM 708 O O . TYR A 1 92 ? -25.248 4.447 2.620 1.00 55.91 92 TYR A O 1
ATOM 716 N N . SER A 1 93 ? -25.317 6.671 2.946 1.00 58.66 93 SER A N 1
ATOM 717 C CA . SER A 1 93 ? -26.766 6.777 2.866 1.00 58.66 93 SER A CA 1
ATOM 718 C C . SER A 1 93 ? -27.119 6.434 1.425 1.00 58.66 93 SER A C 1
ATOM 720 O O . SER A 1 93 ? -26.817 7.217 0.519 1.00 58.66 93 SER A O 1
ATOM 722 N N . ALA A 1 94 ? -27.670 5.239 1.198 1.00 62.59 94 ALA A N 1
ATOM 723 C CA . ALA A 1 94 ? -28.417 4.995 -0.017 1.00 62.59 94 ALA A CA 1
ATOM 724 C C . ALA A 1 94 ? -29.377 6.180 -0.114 1.00 62.59 94 ALA A C 1
ATOM 726 O O . ALA A 1 94 ? -30.109 6.465 0.832 1.00 62.59 94 ALA A O 1
ATOM 727 N N . ILE A 1 95 ? -29.260 6.959 -1.184 1.00 63.84 95 ILE A N 1
ATOM 728 C CA . ILE A 1 95 ? -30.328 7.862 -1.579 1.00 63.84 95 ILE A CA 1
ATOM 729 C C . ILE A 1 95 ? -31.516 6.937 -1.828 1.00 63.84 95 ILE A C 1
ATOM 731 O O . ILE A 1 95 ? -31.610 6.320 -2.885 1.00 63.84 95 ILE A O 1
ATOM 735 N N . GLU A 1 96 ? -32.311 6.712 -0.782 1.00 62.22 96 GLU A N 1
ATOM 736 C CA . GLU A 1 96 ? -33.598 6.050 -0.885 1.00 62.22 96 GLU A CA 1
ATOM 737 C C . GLU A 1 96 ? -34.410 6.887 -1.869 1.00 62.22 96 GLU A C 1
ATOM 739 O O . GLU A 1 96 ? -34.739 8.041 -1.608 1.00 62.22 96 GLU A O 1
ATOM 744 N N . GLU A 1 97 ? -34.524 6.330 -3.073 1.00 63.19 97 GLU A N 1
ATOM 745 C CA . GLU A 1 97 ? -35.743 6.250 -3.870 1.00 63.19 97 GLU A CA 1
ATOM 746 C C . GLU A 1 97 ? -36.748 7.381 -3.580 1.00 63.19 97 GLU A C 1
ATOM 748 O O . GLU A 1 97 ? -37.572 7.286 -2.672 1.00 63.19 97 GLU A O 1
ATOM 753 N N . VAL A 1 98 ? -36.647 8.465 -4.359 1.00 59.41 98 VAL A N 1
ATOM 754 C CA . VAL A 1 98 ? -37.697 9.493 -4.479 1.00 59.41 98 VAL A CA 1
ATOM 755 C C . VAL A 1 98 ? -38.601 9.140 -5.647 1.00 59.41 98 VAL A C 1
ATOM 757 O O . VAL A 1 98 ? -38.042 8.803 -6.718 1.00 59.41 98 VAL A O 1
#

Radius of gyration: 25.9 Å; Cα contacts (8 Å, |Δi|>4): 39; chains: 1; bounding box: 91×23×45 Å

Solvent-accessible surface area (backbone atoms only — not comparable to full-atom values): 6152 Å² total; per-residue (Å²): 114,72,69,60,57,55,54,54,54,56,56,56,60,66,75,63,66,81,76,81,74,82,67,90,56,66,77,87,70,68,84,67,97,51,52,74,68,41,51,52,44,54,54,50,50,54,50,51,52,53,53,52,69,72,36,83,64,63,65,69,63,42,51,53,51,50,52,44,23,68,80,30,54,69,63,25,44,53,46,48,71,73,69,55,56,57,76,81,50,48,84,73,74,71,81,74,84,128

Sequence (98 aa):
MNQLILIASLISFAVAAPTATGHHGNAVNYGTGGGIIGFLVLLLDIYIFLELFKSSRPGTHKLLWALAVFFFPILGAALYFLFADRAKYNNYSAIEEV

pLDDT: mean 75.16, std 11.93, range [54.0, 92.88]

Mean predicted aligned error: 15.42 Å

InterPro domains:
  IPR027379 Cardiolipin synthase N-terminal [PF13396] (44-83)

Foldseek 3Di:
DVVVVVVVVVVVVVVPPPPPPPPPDPPQPDDDPQHPVVVVLVVLLVVLLVLLVPWPDPPVLSVVLNVQCVVPSVVSSVCCVVPVPSVVGVPPPPPPDD